Protein AF-R7SXE6-F1 (afdb_monomer)

Organism: Dichomitus squalens (strain LYAD-421) (NCBI:txid732165)

pLDDT: mean 70.59, std 9.3, range [40.88, 86.06]

Mean predicted aligned error: 13.09 Å

Secondary structure (DSSP, 8-state):
-HHHHHHHHHHHHHHHHHHHHHHHHHIIIIIS-----HHHH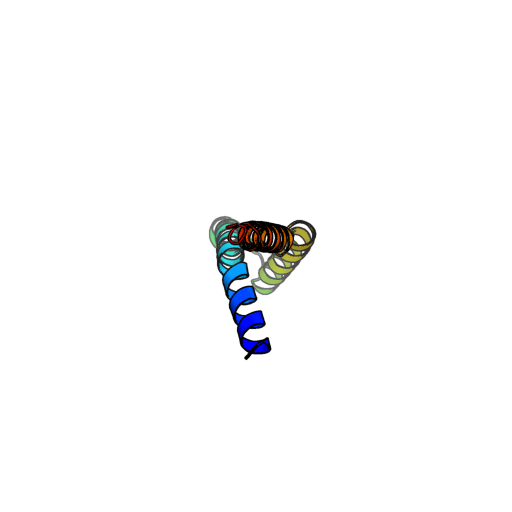HHHHHHHHHHHHTT--TTHHHHHHHHHHHHHTTSS----

Radius of gyration: 19.64 Å; Cα contacts (8 Å, |Δi|>4): 12; chains: 1; bounding box: 50×24×58 Å

Foldseek 3Di:
DVVVVVVVVLVVLCVVVVVVLVVVLCCVPPVPPPVDDPVRSVVVSVVVVVVVVVVDPSCPVVVVVVVVVVVVVPPPDPDD

InterPro domains:
  IPR008906 HAT, C-terminal dimerisation domain [PF05699] (1-48)
  IPR012337 Ribonuclease H-like superfamily [SSF53098] (1-53)

Structure (mmCIF, N/CA/C/O backbone):
data_AF-R7SXE6-F1
#
_entry.id   AF-R7SXE6-F1
#
loop_
_atom_site.group_PDB
_atom_site.id
_atom_site.type_symbol
_atom_site.label_atom_id
_atom_site.label_alt_id
_atom_site.label_comp_id
_atom_site.label_asym_id
_atom_site.label_entity_id
_atom_site.label_seq_id
_atom_site.pdbx_PDB_ins_code
_atom_site.Cartn_x
_atom_site.Cartn_y
_atom_site.Cartn_z
_atom_site.occupancy
_atom_site.B_iso_or_equiv
_atom_site.auth_seq_id
_atom_site.auth_comp_id
_atom_site.auth_asym_id
_atom_site.auth_atom_id
_atom_site.pdbx_PDB_model_num
ATOM 1 N N . LEU A 1 1 ? 4.569 -10.307 -23.581 1.00 69.50 1 LEU A N 1
ATOM 2 C CA . LEU A 1 1 ? 5.679 -9.988 -22.655 1.00 69.50 1 LEU A CA 1
ATOM 3 C C . LEU A 1 1 ? 5.482 -8.629 -21.974 1.00 69.50 1 LEU A C 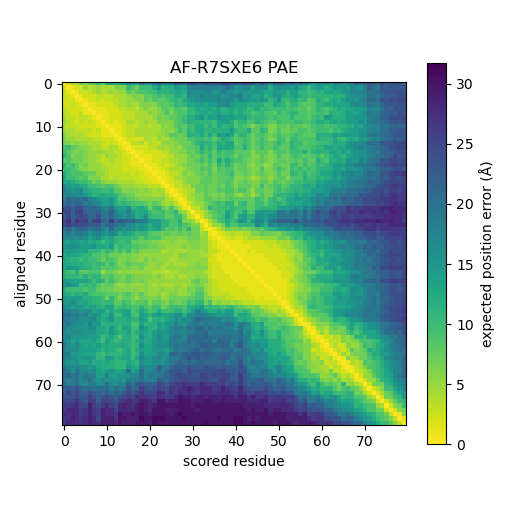1
ATOM 5 O O . LEU A 1 1 ? 5.413 -8.603 -20.759 1.00 69.50 1 LEU A O 1
ATOM 9 N N . TYR A 1 2 ? 5.261 -7.547 -22.731 1.00 76.12 2 TYR A N 1
ATOM 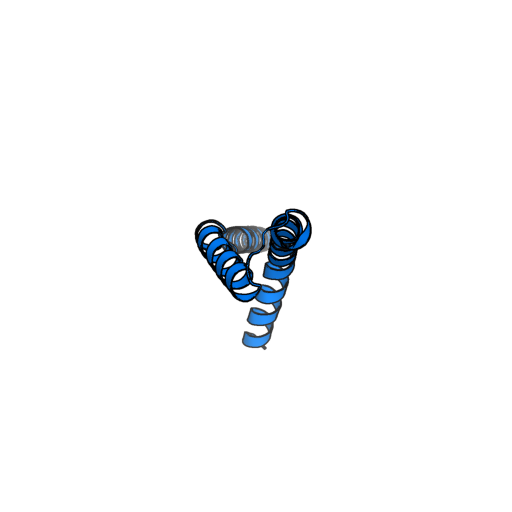10 C CA . TYR A 1 2 ? 5.082 -6.172 -22.224 1.00 76.12 2 TYR A CA 1
ATOM 11 C C . TYR A 1 2 ? 4.071 -5.986 -21.070 1.00 76.12 2 TYR A C 1
ATOM 13 O O . TYR A 1 2 ? 4.385 -5.327 -20.086 1.00 76.12 2 TYR A O 1
ATOM 21 N N . LEU A 1 3 ? 2.878 -6.592 -21.149 1.00 78.50 3 LEU A N 1
ATOM 22 C CA . LEU A 1 3 ? 1.856 -6.464 -20.094 1.00 78.50 3 LEU A CA 1
ATOM 23 C C . LEU A 1 3 ? 2.326 -7.046 -18.755 1.00 78.50 3 LEU A C 1
ATOM 25 O O . LEU A 1 3 ? 2.198 -6.405 -17.720 1.00 78.50 3 LEU A O 1
ATOM 29 N N . VAL A 1 4 ? 2.956 -8.222 -18.803 1.00 82.62 4 VAL A N 1
ATOM 30 C CA . VAL A 1 4 ? 3.521 -8.879 -17.618 1.00 82.62 4 VAL A CA 1
ATOM 31 C C . VAL A 1 4 ? 4.635 -8.022 -17.022 1.00 82.62 4 VAL A C 1
ATOM 33 O O . VAL A 1 4 ? 4.670 -7.816 -15.815 1.00 82.62 4 VAL A O 1
ATOM 36 N N . SER A 1 5 ? 5.514 -7.469 -17.862 1.00 79.88 5 SER A N 1
ATOM 37 C CA . SER A 1 5 ? 6.587 -6.574 -17.417 1.00 79.88 5 SER A CA 1
ATOM 38 C C . SER A 1 5 ? 6.043 -5.326 -16.719 1.00 79.88 5 SER A C 1
ATOM 40 O O . SER A 1 5 ? 6.565 -4.935 -15.678 1.00 79.88 5 SER A O 1
ATOM 42 N N . ARG A 1 6 ? 4.969 -4.726 -17.246 1.00 75.81 6 ARG A N 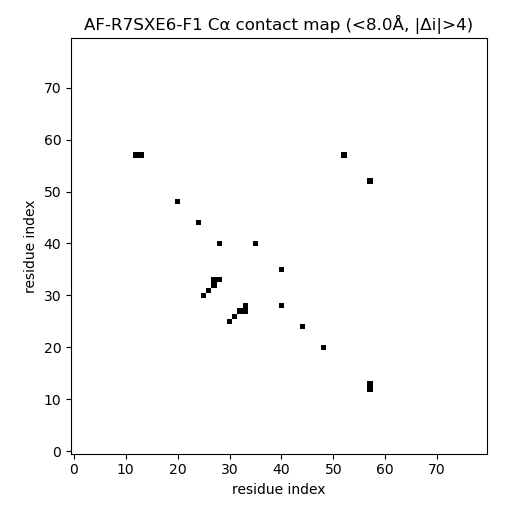1
ATOM 43 C CA . ARG A 1 6 ? 4.349 -3.532 -16.658 1.00 75.81 6 ARG A CA 1
ATOM 44 C C . ARG A 1 6 ? 3.782 -3.807 -15.268 1.00 75.81 6 ARG A C 1
ATOM 46 O O . ARG A 1 6 ? 4.023 -3.032 -14.346 1.00 75.81 6 ARG A O 1
ATOM 53 N N . ASP A 1 7 ? 3.054 -4.907 -15.118 1.00 80.38 7 ASP A N 1
ATOM 54 C CA . ASP A 1 7 ? 2.391 -5.232 -13.856 1.00 80.38 7 ASP A CA 1
ATOM 55 C C . ASP A 1 7 ? 3.410 -5.654 -12.784 1.00 80.38 7 ASP A C 1
ATOM 57 O O . ASP A 1 7 ? 3.294 -5.252 -11.627 1.00 80.38 7 ASP A O 1
ATOM 61 N N . VAL A 1 8 ? 4.460 -6.388 -13.174 1.00 83.50 8 VAL A N 1
ATOM 62 C CA . VAL A 1 8 ? 5.540 -6.807 -12.263 1.00 83.50 8 VAL A CA 1
ATOM 63 C C . VAL A 1 8 ? 6.354 -5.612 -11.763 1.00 83.50 8 VAL A C 1
ATOM 65 O O . VAL A 1 8 ? 6.605 -5.513 -10.560 1.00 83.50 8 VAL A O 1
ATOM 68 N N . LEU A 1 9 ? 6.734 -4.686 -12.650 1.00 79.19 9 LEU A N 1
ATOM 69 C CA . LEU A 1 9 ? 7.502 -3.497 -12.265 1.00 79.19 9 LEU A CA 1
ATOM 70 C C . LEU A 1 9 ? 6.679 -2.548 -11.385 1.00 79.19 9 LEU A C 1
ATOM 72 O O . LEU A 1 9 ? 7.186 -2.048 -10.381 1.00 79.19 9 LEU A O 1
ATOM 76 N N . ALA A 1 10 ? 5.396 -2.349 -11.701 1.00 76.50 10 ALA A N 1
ATOM 77 C CA . ALA A 1 10 ? 4.501 -1.545 -10.871 1.00 76.50 10 ALA A CA 1
ATOM 78 C C . ALA A 1 10 ? 4.286 -2.176 -9.482 1.00 76.50 10 ALA A C 1
ATOM 80 O O . ALA A 1 10 ? 4.323 -1.472 -8.469 1.00 76.50 10 ALA A O 1
ATOM 81 N N . ALA A 1 11 ? 4.122 -3.503 -9.413 1.00 80.38 11 ALA A N 1
ATOM 82 C CA . ALA A 1 11 ? 4.002 -4.223 -8.149 1.00 80.38 11 ALA A CA 1
ATOM 83 C C . ALA A 1 11 ? 5.272 -4.074 -7.292 1.00 80.38 11 ALA A C 1
ATOM 85 O O . ALA A 1 11 ? 5.168 -3.724 -6.113 1.00 80.38 11 ALA A O 1
ATOM 86 N N . GLN A 1 12 ? 6.462 -4.247 -7.882 1.00 78.75 12 GLN A N 1
ATOM 87 C CA . GLN A 1 12 ? 7.741 -4.056 -7.182 1.00 78.75 12 GLN A CA 1
ATOM 88 C C . GLN A 1 12 ? 7.926 -2.623 -6.679 1.00 78.75 12 GLN A C 1
ATOM 90 O O . GLN A 1 12 ? 8.265 -2.429 -5.512 1.00 78.75 12 GLN A O 1
ATOM 95 N N . ALA A 1 13 ? 7.650 -1.624 -7.521 1.00 76.44 13 ALA A N 1
ATOM 96 C CA . ALA A 1 13 ? 7.759 -0.217 -7.145 1.00 76.44 13 ALA A CA 1
ATOM 97 C C . ALA A 1 13 ? 6.821 0.156 -5.982 1.00 76.44 13 ALA A C 1
ATOM 99 O O . ALA A 1 13 ? 7.173 0.962 -5.120 1.00 76.44 13 ALA A O 1
ATOM 100 N N . SER A 1 14 ? 5.638 -0.462 -5.917 1.00 76.00 14 SER A N 1
ATOM 101 C CA . SER A 1 14 ? 4.675 -0.211 -4.840 1.00 76.00 14 SER A CA 1
ATOM 102 C C . SER A 1 14 ? 5.037 -0.872 -3.500 1.00 76.00 14 SER A C 1
ATOM 104 O O . SER A 1 14 ? 4.641 -0.362 -2.452 1.00 76.00 14 SER A O 1
ATOM 106 N N . GLY A 1 15 ? 5.824 -1.956 -3.499 1.00 78.81 15 GLY A N 1
ATOM 107 C CA . GLY A 1 15 ? 6.053 -2.797 -2.316 1.00 78.81 15 GLY A CA 1
ATOM 108 C C . GLY A 1 15 ? 6.621 -2.049 -1.104 1.00 78.81 15 GLY A C 1
ATOM 109 O O . GLY A 1 15 ? 6.046 -2.099 -0.017 1.00 78.81 15 GLY A O 1
ATOM 110 N N . VAL A 1 16 ? 7.697 -1.279 -1.293 1.00 73.75 16 VAL A N 1
ATOM 111 C CA . VAL A 1 16 ? 8.372 -0.540 -0.202 1.00 73.75 16 VAL A CA 1
ATOM 112 C C . VAL A 1 16 ? 7.475 0.558 0.385 1.00 73.75 16 VAL A C 1
ATOM 114 O O . VAL A 1 16 ? 7.463 0.806 1.596 1.00 73.75 16 VAL A O 1
ATOM 117 N N . VAL A 1 17 ? 6.688 1.223 -0.463 1.00 68.94 17 VAL A N 1
ATOM 118 C CA . VAL A 1 17 ? 5.736 2.255 -0.029 1.00 68.94 17 VAL A CA 1
ATOM 119 C C . VAL A 1 17 ? 4.585 1.612 0.745 1.00 68.94 17 VAL A C 1
ATOM 121 O O . VAL A 1 17 ? 4.206 2.118 1.805 1.00 68.94 17 VAL A O 1
ATOM 124 N N . CYS A 1 18 ? 4.078 0.470 0.274 1.00 71.94 18 CYS A N 1
ATOM 125 C CA . CYS A 1 18 ? 3.066 -0.318 0.970 1.00 71.94 18 CYS A CA 1
ATOM 126 C C . CYS A 1 18 ? 3.551 -0.765 2.357 1.00 71.94 18 CYS A C 1
ATOM 128 O O . CYS A 1 18 ? 2.852 -0.518 3.340 1.00 71.94 18 CYS A O 1
ATOM 130 N N . GLU A 1 19 ? 4.757 -1.324 2.484 1.00 78.31 19 GLU A N 1
ATOM 131 C CA . GLU A 1 19 ? 5.329 -1.728 3.779 1.00 78.31 19 GLU A CA 1
ATOM 132 C C . GLU A 1 19 ? 5.457 -0.558 4.762 1.00 78.31 19 GLU A C 1
ATOM 134 O O . GLU A 1 19 ? 5.116 -0.687 5.945 1.00 78.31 19 GLU A O 1
ATOM 139 N N . ARG A 1 20 ? 5.890 0.615 4.281 1.00 76.31 20 ARG A N 1
ATOM 140 C CA . ARG A 1 20 ? 5.972 1.836 5.096 1.00 76.31 20 ARG A CA 1
ATOM 141 C C . ARG A 1 20 ? 4.590 2.296 5.565 1.00 76.31 20 ARG A C 1
ATOM 143 O O . ARG A 1 20 ? 4.431 2.694 6.723 1.00 76.31 20 ARG A O 1
ATOM 150 N N . VAL A 1 21 ? 3.585 2.241 4.689 1.00 69.81 21 VAL A N 1
ATOM 151 C CA . VAL A 1 21 ? 2.197 2.587 5.029 1.00 69.81 21 VAL A CA 1
ATOM 152 C C . VAL A 1 21 ? 1.640 1.608 6.063 1.00 69.81 21 VAL A C 1
ATOM 154 O O . VAL A 1 21 ? 1.163 2.072 7.102 1.00 69.81 21 VAL A O 1
ATOM 157 N N . PHE A 1 22 ? 1.772 0.296 5.848 1.00 71.06 22 PHE A N 1
ATOM 158 C CA . PHE A 1 22 ? 1.311 -0.741 6.781 1.00 71.06 22 PHE A CA 1
ATOM 159 C C . PHE A 1 22 ? 2.005 -0.653 8.144 1.00 71.06 22 PHE A C 1
ATOM 161 O O . PHE A 1 22 ? 1.340 -0.690 9.180 1.00 71.06 22 PHE A O 1
ATOM 168 N N . SER A 1 23 ? 3.319 -0.424 8.162 1.00 74.19 23 SER A N 1
ATOM 169 C CA . SER A 1 23 ? 4.076 -0.230 9.405 1.00 74.19 23 SER A CA 1
ATOM 170 C C . SER A 1 23 ? 3.597 0.998 10.185 1.00 74.19 23 SER A C 1
ATOM 172 O O . SER A 1 23 ? 3.470 0.936 11.406 1.00 74.19 23 SER A O 1
ATOM 174 N N . SER A 1 24 ? 3.254 2.099 9.500 1.00 73.19 24 SER A N 1
ATOM 175 C CA . SER A 1 24 ? 2.687 3.294 10.155 1.00 73.19 24 SER A CA 1
ATOM 176 C C . SER A 1 24 ? 1.307 3.044 10.772 1.00 73.19 24 SER A C 1
ATOM 178 O O . SER A 1 24 ? 0.912 3.714 11.727 1.00 73.19 24 SER A O 1
ATOM 180 N N . SER A 1 25 ? 0.557 2.096 10.211 1.00 69.56 25 SER A N 1
ATOM 181 C CA . SER A 1 25 ? -0.803 1.781 10.641 1.00 69.56 25 SER A CA 1
ATOM 182 C C . SER A 1 25 ? -0.822 0.863 11.858 1.00 69.56 25 SER A C 1
ATOM 184 O O . SER A 1 25 ? -1.756 0.944 12.649 1.00 69.56 25 SER A O 1
ATOM 186 N N . LYS A 1 26 ? 0.246 0.088 12.090 1.00 71.88 26 LYS A N 1
ATOM 187 C CA . LYS A 1 26 ? 0.409 -0.772 13.274 1.00 71.88 26 LYS A CA 1
ATOM 188 C C . LYS A 1 26 ? 0.190 -0.023 14.595 1.00 71.88 26 LYS A C 1
ATOM 190 O O . LYS A 1 26 ? -0.485 -0.528 15.490 1.00 71.88 26 LYS A O 1
ATOM 195 N N . GLU A 1 27 ? 0.718 1.197 14.695 1.00 67.94 27 GLU A N 1
ATOM 196 C CA . GLU A 1 27 ? 0.592 2.066 15.874 1.00 67.94 27 GLU A CA 1
ATOM 197 C C . GLU A 1 27 ? -0.862 2.496 16.146 1.00 67.94 27 GLU A C 1
ATOM 199 O O . GLU A 1 27 ? -1.291 2.584 17.296 1.00 67.94 27 GLU A O 1
ATOM 204 N N . THR A 1 28 ? -1.635 2.748 15.086 1.00 65.50 28 THR A N 1
ATOM 205 C CA . THR A 1 28 ? -3.035 3.205 15.180 1.00 65.50 28 THR A CA 1
ATOM 206 C C . THR A 1 28 ? -4.039 2.055 15.280 1.00 65.50 28 THR A C 1
ATOM 208 O O . THR A 1 28 ? -5.139 2.266 15.789 1.00 65.50 28 THR A O 1
ATOM 211 N N . ASP A 1 29 ? -3.645 0.863 14.828 1.00 64.25 29 ASP A N 1
ATOM 212 C CA . ASP A 1 29 ? -4.443 -0.367 14.821 1.00 64.25 29 ASP A CA 1
ATOM 213 C C . ASP A 1 29 ? -4.371 -1.135 16.148 1.00 64.25 29 ASP A C 1
ATOM 215 O O . ASP A 1 29 ? -5.395 -1.503 16.715 1.00 64.25 29 ASP A O 1
ATOM 219 N N . THR A 1 30 ? -3.160 -1.340 16.683 1.00 63.03 30 THR A N 1
ATOM 220 C CA . THR A 1 30 ? -2.949 -2.254 17.824 1.00 63.03 30 THR A CA 1
ATOM 221 C C . THR A 1 30 ? -2.452 -1.576 19.099 1.00 63.03 30 THR A C 1
ATOM 223 O O . THR A 1 30 ? -2.860 -1.966 20.193 1.00 63.03 30 THR A O 1
ATOM 226 N N . LEU A 1 31 ? -1.573 -0.572 18.990 1.00 60.81 31 LEU A N 1
ATOM 227 C CA . LEU A 1 31 ? -0.857 -0.011 20.147 1.00 60.81 31 LEU A CA 1
ATOM 228 C C . LEU A 1 31 ? -1.659 1.056 20.892 1.00 60.81 31 LEU A C 1
ATOM 230 O O . LEU A 1 31 ? -1.716 1.054 22.124 1.00 60.81 31 LEU A O 1
ATOM 234 N N . ARG A 1 32 ? -2.343 1.941 20.167 1.00 62.56 32 ARG A N 1
ATOM 235 C CA . ARG A 1 32 ? -3.337 2.833 20.768 1.00 62.56 32 ARG A CA 1
ATOM 236 C C . ARG A 1 32 ? -4.671 2.111 20.713 1.00 62.56 32 ARG A C 1
ATOM 238 O O . ARG A 1 32 ? -5.085 1.722 19.633 1.00 62.56 32 ARG A O 1
ATOM 245 N N . ARG A 1 33 ? -5.329 1.919 21.863 1.00 57.97 33 ARG A N 1
ATOM 246 C CA . ARG A 1 33 ? -6.663 1.299 22.036 1.00 57.97 33 ARG A CA 1
ATOM 247 C C . ARG A 1 33 ? -7.781 2.053 21.290 1.00 57.97 33 ARG A C 1
ATOM 249 O O . ARG A 1 33 ? -8.753 2.512 21.892 1.00 57.97 33 ARG A O 1
ATOM 256 N N . SER A 1 34 ? -7.667 2.180 19.981 1.00 64.44 34 SER A N 1
ATOM 257 C CA . SER A 1 34 ? -8.732 2.582 19.091 1.00 64.44 34 SER A CA 1
ATOM 258 C C . SER A 1 34 ? -9.737 1.438 19.141 1.00 64.44 34 SER A C 1
ATOM 260 O O . SER A 1 34 ? -9.518 0.395 18.541 1.00 64.44 34 SER A O 1
ATOM 262 N N . ARG A 1 35 ? -10.843 1.571 19.879 1.00 70.31 35 ARG A N 1
ATOM 263 C CA . ARG A 1 35 ? -11.976 0.623 19.796 1.00 70.31 35 ARG A CA 1
ATOM 264 C C . ARG A 1 35 ? -12.706 0.759 18.448 1.00 70.31 35 ARG A C 1
ATOM 266 O O . ARG A 1 35 ? -13.931 0.764 18.394 1.00 70.31 35 ARG A O 1
ATOM 273 N N . LEU A 1 36 ? -11.954 0.967 17.371 1.00 75.12 36 LEU A N 1
ATOM 274 C CA . LEU A 1 36 ? -12.462 1.061 16.020 1.00 75.12 36 LEU A CA 1
ATOM 275 C C . LEU A 1 36 ? -12.756 -0.356 15.552 1.00 75.12 36 LEU A C 1
ATOM 277 O O . LEU A 1 36 ? -11.933 -1.258 15.685 1.00 75.12 36 LEU A O 1
ATOM 281 N N . HIS A 1 37 ? -13.956 -0.547 15.020 1.00 82.50 37 HIS A N 1
ATOM 282 C CA . HIS A 1 37 ? -14.309 -1.801 14.381 1.00 82.50 37 HIS A CA 1
ATOM 283 C C . HIS A 1 37 ? -13.347 -2.055 13.203 1.00 82.50 37 HIS A C 1
ATOM 285 O O . HIS A 1 37 ? -13.065 -1.098 12.473 1.00 82.50 37 HIS A O 1
ATOM 291 N N . PRO A 1 38 ? -12.881 -3.296 12.963 1.00 79.38 38 PRO A N 1
ATOM 292 C CA . PRO A 1 38 ? -11.909 -3.599 11.906 1.00 79.38 38 PRO A CA 1
ATOM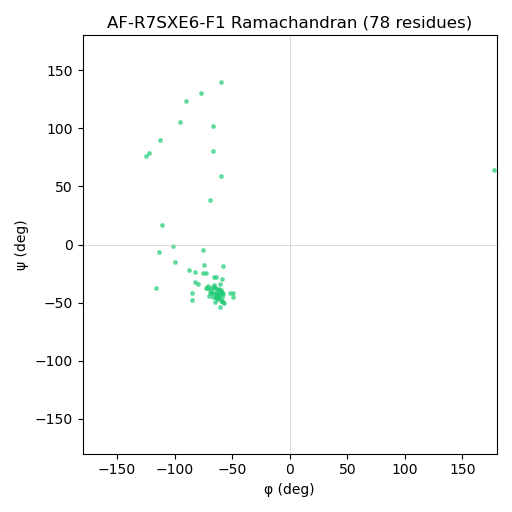 293 C C . PRO A 1 38 ? -12.288 -3.016 10.538 1.00 79.38 38 PRO A C 1
ATOM 295 O O . PRO A 1 38 ? -11.467 -2.391 9.879 1.00 79.38 38 PRO A O 1
ATOM 298 N N . VAL A 1 39 ? -13.572 -3.101 10.176 1.00 84.19 39 VAL A N 1
ATOM 299 C CA . VAL A 1 39 ? -14.113 -2.545 8.919 1.00 84.19 39 VAL A CA 1
ATOM 300 C C . VAL A 1 39 ? -13.948 -1.022 8.829 1.00 84.19 39 VAL A C 1
ATOM 302 O O . VAL A 1 39 ? -13.643 -0.483 7.769 1.00 84.19 39 VAL A O 1
ATOM 305 N N . LEU A 1 40 ? -14.139 -0.307 9.942 1.00 84.06 40 LEU A N 1
ATOM 306 C CA . LEU A 1 40 ? -13.975 1.146 9.975 1.00 84.06 40 LEU A CA 1
ATOM 307 C C . LEU A 1 40 ? -12.495 1.529 9.900 1.00 84.06 40 LEU A C 1
ATOM 309 O O . LEU A 1 40 ? -12.144 2.498 9.232 1.00 84.06 40 LEU A O 1
ATOM 313 N N . MET A 1 41 ? -11.624 0.758 10.550 1.00 83.75 41 MET A N 1
ATOM 314 C CA . MET A 1 41 ? -10.181 0.961 10.465 1.00 83.75 41 MET A CA 1
ATOM 315 C C . MET A 1 41 ? -9.668 0.738 9.037 1.00 83.75 41 MET A C 1
ATOM 317 O O . MET A 1 41 ? -8.920 1.567 8.521 1.00 83.75 41 MET A O 1
ATOM 321 N N . GLU A 1 42 ? -10.126 -0.316 8.365 1.00 81.50 42 GLU A N 1
ATOM 322 C CA . GLU A 1 42 ? -9.799 -0.595 6.966 1.00 81.50 42 GLU A CA 1
ATOM 323 C C . GLU A 1 42 ? -10.242 0.550 6.043 1.00 81.50 42 GLU A C 1
ATOM 325 O O . GLU A 1 42 ? -9.427 1.091 5.291 1.00 81.50 42 GLU A O 1
ATOM 330 N N . ALA A 1 43 ? -11.490 1.012 6.177 1.00 86.06 43 ALA A N 1
ATOM 331 C CA . ALA A 1 43 ? -11.999 2.151 5.414 1.00 86.06 43 ALA A CA 1
ATOM 332 C C . ALA A 1 43 ? -11.175 3.432 5.649 1.00 86.06 43 ALA A C 1
ATOM 334 O O . ALA A 1 43 ? -10.866 4.160 4.701 1.00 86.06 43 ALA A O 1
ATOM 335 N N . LEU A 1 44 ? -10.764 3.695 6.895 1.00 84.81 44 LEU A N 1
ATOM 336 C CA . LEU A 1 44 ? -9.920 4.842 7.239 1.00 84.81 44 LEU A CA 1
ATOM 337 C C . LEU A 1 44 ? -8.502 4.721 6.670 1.00 84.81 44 LEU A C 1
ATOM 339 O O . LEU A 1 44 ? -7.940 5.727 6.233 1.00 84.81 44 LEU A O 1
ATOM 343 N N . GLN A 1 45 ? -7.918 3.521 6.636 1.00 82.12 45 GLN A N 1
ATOM 344 C CA . GLN A 1 45 ? -6.607 3.313 6.014 1.00 82.12 45 GLN A CA 1
ATOM 345 C C . GLN A 1 45 ? -6.663 3.474 4.492 1.00 82.12 45 GLN A C 1
ATOM 347 O O . GLN A 1 45 ? -5.765 4.105 3.932 1.00 82.12 45 GLN A O 1
ATOM 352 N N . ILE A 1 46 ? -7.729 3.006 3.832 1.00 82.12 46 ILE A N 1
ATOM 353 C CA . ILE A 1 46 ? -7.960 3.240 2.396 1.00 82.12 46 ILE A CA 1
ATOM 354 C C . ILE A 1 46 ? -8.119 4.741 2.118 1.00 82.12 46 ILE A C 1
ATOM 356 O O . ILE A 1 46 ? -7.501 5.268 1.192 1.00 82.12 46 ILE A O 1
ATOM 360 N N . LEU A 1 47 ? -8.895 5.454 2.941 1.00 84.25 47 LEU A N 1
ATOM 361 C CA . LEU A 1 47 ? -9.097 6.897 2.794 1.00 84.25 47 LEU A CA 1
ATOM 362 C C . LEU A 1 47 ? -7.791 7.682 2.998 1.00 84.25 47 LEU A C 1
ATOM 364 O O . LEU A 1 47 ? -7.444 8.536 2.183 1.00 84.25 47 LEU A O 1
ATOM 368 N N . LYS A 1 48 ? -7.020 7.349 4.041 1.00 82.06 48 LYS A N 1
ATOM 369 C CA . LYS A 1 48 ? -5.679 7.905 4.288 1.00 82.06 48 LYS A CA 1
ATOM 370 C C . LYS A 1 48 ? -4.738 7.636 3.115 1.00 82.06 48 LYS A C 1
ATOM 372 O O . LYS A 1 48 ? -3.963 8.519 2.751 1.00 82.06 48 LYS A O 1
ATOM 377 N N . PHE A 1 49 ? -4.776 6.429 2.551 1.00 77.00 49 PHE A N 1
ATOM 378 C CA . PHE A 1 49 ? -3.954 6.076 1.400 1.00 77.00 49 PHE A CA 1
ATOM 379 C C . PHE A 1 49 ? -4.331 6.907 0.175 1.00 77.00 49 PHE A C 1
ATOM 381 O O . PHE A 1 49 ? -3.434 7.472 -0.435 1.00 77.00 49 PHE A O 1
ATOM 388 N N . ARG A 1 50 ? -5.623 7.079 -0.128 1.00 78.25 50 ARG A N 1
ATOM 389 C CA . ARG A 1 50 ? -6.080 7.906 -1.258 1.00 78.25 50 ARG A CA 1
ATOM 390 C C . ARG A 1 50 ? -5.602 9.354 -1.171 1.00 78.25 50 ARG A C 1
ATOM 392 O O . ARG A 1 50 ? -4.967 9.830 -2.105 1.00 78.25 50 ARG A O 1
ATOM 399 N N . TYR A 1 51 ? -5.779 10.002 -0.020 1.00 79.25 51 TYR A N 1
ATOM 400 C CA . TYR A 1 51 ? -5.268 11.364 0.192 1.00 79.25 51 TYR A CA 1
ATOM 401 C C . TYR A 1 51 ? -3.740 11.464 0.136 1.00 79.25 51 TYR A C 1
ATOM 403 O O . TYR A 1 51 ? -3.187 12.519 -0.169 1.00 79.25 51 TYR A O 1
ATOM 411 N N . ARG A 1 52 ? -3.024 10.384 0.472 1.00 73.00 52 ARG A N 1
ATOM 412 C CA . ARG A 1 52 ? -1.568 10.337 0.312 1.00 73.00 52 ARG A CA 1
ATOM 413 C C . ARG A 1 52 ? -1.154 10.044 -1.117 1.00 73.00 52 ARG A C 1
ATOM 415 O O . ARG A 1 52 ? -0.135 10.575 -1.516 1.00 73.00 52 ARG A O 1
ATOM 422 N N . GLN A 1 53 ? -1.899 9.239 -1.862 1.00 68.50 53 GLN A N 1
ATOM 423 C CA . GLN A 1 53 ? -1.613 8.920 -3.257 1.00 68.50 53 GLN A CA 1
ATOM 424 C C . GLN A 1 53 ? -1.753 10.158 -4.145 1.00 68.50 53 GLN A C 1
ATOM 426 O O . GLN A 1 53 ? -0.899 10.381 -4.987 1.00 68.50 53 GLN A O 1
ATOM 431 N N . GLU A 1 54 ? -2.721 11.034 -3.860 1.00 62.12 54 GLU A N 1
ATOM 432 C CA . GLU A 1 54 ? -2.800 12.381 -4.459 1.00 62.12 54 GLU A CA 1
ATOM 433 C C . GLU A 1 54 ? -1.546 13.241 -4.199 1.00 62.12 54 GLU A C 1
ATOM 435 O O . GLU A 1 54 ? -1.325 14.234 -4.882 1.00 62.12 54 GLU A O 1
ATOM 440 N N . ARG A 1 55 ? -0.723 12.877 -3.205 1.00 60.84 55 ARG A N 1
ATOM 441 C CA . ARG A 1 55 ? 0.531 13.556 -2.837 1.00 60.84 55 ARG A CA 1
ATOM 442 C C . ARG A 1 55 ? 1.790 12.718 -3.088 1.00 60.84 55 ARG A C 1
ATOM 444 O O . ARG A 1 55 ? 2.889 13.205 -2.836 1.00 60.84 55 ARG A O 1
ATOM 451 N N . LEU A 1 56 ? 1.642 11.456 -3.480 1.00 61.34 56 LEU A N 1
ATOM 452 C CA . LEU A 1 56 ? 2.726 10.512 -3.723 1.00 61.34 56 LEU A CA 1
ATOM 453 C C . LEU A 1 56 ? 2.720 10.245 -5.220 1.00 61.34 56 LEU A C 1
ATOM 455 O O . LEU A 1 56 ? 2.050 9.321 -5.683 1.00 61.34 56 LEU A O 1
ATOM 459 N N . ASP A 1 57 ? 3.479 11.049 -5.961 1.00 64.00 57 ASP A N 1
ATOM 460 C CA . ASP A 1 57 ? 3.787 10.775 -7.361 1.00 64.00 57 ASP A CA 1
ATOM 461 C C . ASP A 1 57 ? 4.672 9.527 -7.442 1.00 64.00 57 ASP A C 1
ATOM 463 O O . ASP A 1 57 ? 5.893 9.595 -7.565 1.00 64.00 57 ASP A O 1
ATOM 467 N N . LEU A 1 58 ? 4.037 8.355 -7.350 1.00 61.25 58 LEU A N 1
ATOM 468 C CA . LEU A 1 58 ? 4.694 7.046 -7.382 1.00 61.25 58 LEU A CA 1
ATOM 469 C C . LEU A 1 58 ? 5.483 6.846 -8.684 1.00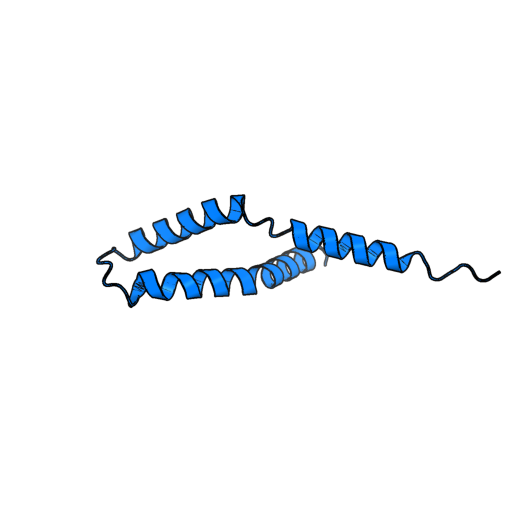 61.25 58 LEU A C 1
ATOM 471 O O . LEU A 1 58 ? 6.481 6.137 -8.706 1.00 61.25 58 LEU A O 1
ATOM 475 N N . PHE A 1 59 ? 5.016 7.480 -9.759 1.00 63.22 59 PHE A N 1
ATOM 476 C CA . PHE A 1 59 ? 5.623 7.430 -11.082 1.00 63.22 59 PHE A CA 1
ATOM 477 C C . PHE A 1 59 ? 6.485 8.650 -11.393 1.00 63.22 59 PHE A C 1
ATOM 479 O O . PHE A 1 59 ? 7.268 8.567 -12.326 1.00 63.22 59 PHE A O 1
ATOM 486 N N . GLY A 1 60 ? 6.380 9.746 -10.631 1.00 65.19 60 GLY A N 1
ATOM 487 C CA . GLY A 1 60 ? 7.182 10.948 -10.869 1.00 65.19 60 GLY A CA 1
ATOM 488 C C . GLY A 1 60 ? 8.672 10.644 -10.751 1.00 65.19 60 GLY A C 1
ATOM 489 O O . GLY A 1 60 ? 9.403 10.834 -11.712 1.00 65.19 60 GLY A O 1
ATOM 490 N N . ASP A 1 61 ? 9.076 10.053 -9.622 1.00 63.66 61 ASP A N 1
ATOM 491 C CA . ASP A 1 61 ? 10.467 9.654 -9.347 1.00 63.66 61 ASP A CA 1
ATOM 492 C C . ASP A 1 61 ? 10.983 8.579 -10.325 1.00 63.66 61 ASP A C 1
ATOM 494 O O . ASP A 1 61 ? 12.125 8.615 -10.782 1.00 63.66 61 ASP A O 1
ATOM 498 N N . ILE A 1 62 ? 10.118 7.630 -10.696 1.00 62.00 62 ILE A N 1
ATOM 499 C CA . ILE A 1 62 ? 10.460 6.543 -11.624 1.00 62.00 62 ILE A CA 1
ATOM 500 C C . ILE A 1 62 ? 10.655 7.083 -13.042 1.00 62.00 62 ILE A C 1
ATOM 502 O O . ILE A 1 62 ? 11.617 6.701 -13.701 1.00 62.00 62 ILE A O 1
ATOM 506 N N . VAL A 1 63 ? 9.766 7.965 -13.510 1.00 66.00 63 VAL A N 1
ATOM 507 C CA . VAL A 1 63 ? 9.869 8.586 -14.837 1.00 66.00 63 VAL A CA 1
ATOM 508 C C . VAL A 1 63 ? 11.123 9.447 -14.921 1.00 66.00 63 VAL A C 1
ATOM 510 O O . VAL A 1 63 ? 11.876 9.274 -15.873 1.00 66.00 63 VAL A O 1
ATOM 513 N N . THR A 1 64 ? 11.420 10.268 -13.907 1.00 64.38 64 THR A N 1
ATOM 514 C CA . THR A 1 64 ? 12.658 11.067 -13.891 1.00 64.38 64 THR A CA 1
ATOM 515 C C . THR A 1 64 ? 13.9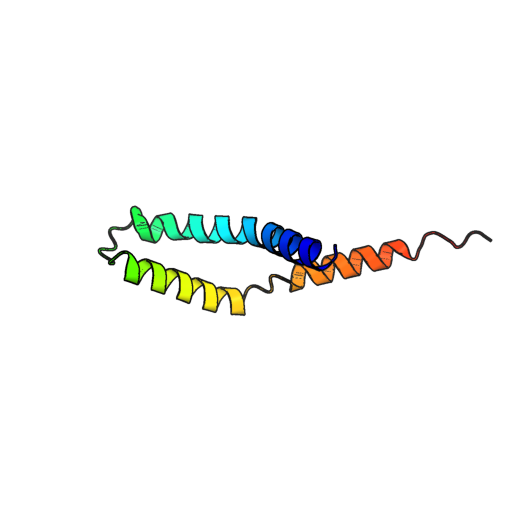16 10.205 -13.957 1.00 64.38 64 THR A C 1
ATOM 517 O O . THR A 1 64 ? 14.848 10.542 -14.678 1.00 64.38 64 THR A O 1
ATOM 520 N N . ARG A 1 65 ? 13.937 9.055 -13.269 1.00 62.53 65 ARG A N 1
ATOM 521 C CA . ARG A 1 65 ? 15.081 8.129 -13.323 1.00 62.53 65 ARG A CA 1
ATOM 522 C C . ARG A 1 65 ? 15.207 7.414 -14.663 1.00 62.53 65 ARG A C 1
ATOM 524 O O . ARG A 1 65 ? 16.317 7.132 -15.093 1.00 62.53 65 ARG A O 1
ATOM 531 N N . VAL A 1 66 ? 14.089 7.077 -15.304 1.00 65.69 66 VAL A N 1
ATOM 532 C CA . VAL A 1 66 ? 14.106 6.482 -16.648 1.00 65.69 66 VAL A CA 1
ATOM 533 C C . VAL A 1 66 ? 14.600 7.502 -17.672 1.00 65.69 66 VAL A C 1
ATOM 535 O O . VAL A 1 66 ? 15.414 7.138 -18.511 1.00 65.69 66 VAL A O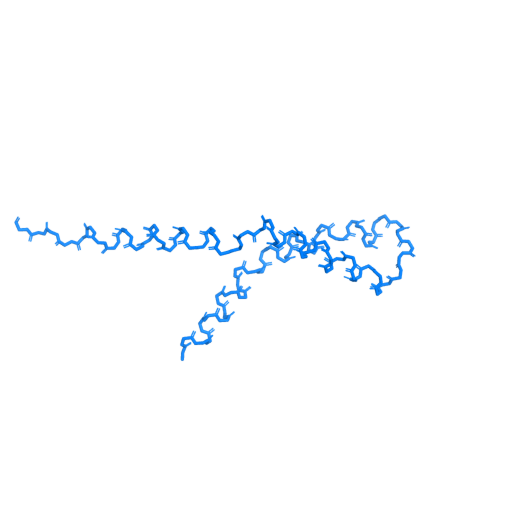 1
ATOM 538 N N . GLU A 1 67 ? 14.167 8.763 -17.575 1.00 67.38 67 GLU A N 1
ATOM 539 C CA . GLU A 1 67 ? 14.653 9.845 -18.439 1.00 67.38 67 GLU A CA 1
ATOM 540 C C . GLU A 1 67 ? 16.163 10.077 -18.273 1.00 67.38 67 GLU A C 1
ATOM 542 O O . GLU A 1 67 ? 16.871 10.137 -19.274 1.00 67.38 67 GLU A O 1
ATOM 547 N N . GLU A 1 68 ? 16.674 10.114 -17.038 1.00 67.25 68 GLU A N 1
ATOM 548 C CA . GLU A 1 68 ? 18.112 10.244 -16.744 1.00 67.25 68 GLU A CA 1
ATOM 549 C C . GLU A 1 68 ? 18.933 9.095 -17.360 1.00 67.25 68 GLU A C 1
ATOM 551 O O . GLU A 1 68 ? 19.914 9.343 -18.055 1.00 67.25 68 GLU A O 1
ATOM 556 N N . LEU A 1 69 ? 18.469 7.847 -17.222 1.00 64.56 69 LEU A N 1
ATOM 557 C CA . LEU A 1 69 ? 19.128 6.677 -17.818 1.00 64.56 69 LEU A CA 1
ATOM 558 C C . LEU A 1 69 ? 19.105 6.693 -19.356 1.00 64.56 69 LEU A C 1
ATOM 560 O O . LEU A 1 69 ? 20.063 6.256 -19.982 1.00 64.56 69 LEU A O 1
ATOM 564 N N . THR A 1 70 ? 18.043 7.213 -19.981 1.00 66.75 70 THR A N 1
ATOM 565 C CA . THR A 1 70 ? 17.971 7.318 -21.451 1.00 66.75 70 THR A CA 1
ATOM 566 C C . THR A 1 70 ? 18.847 8.422 -22.046 1.00 66.75 70 THR A C 1
ATOM 568 O O . THR A 1 70 ? 19.098 8.399 -23.250 1.00 66.75 70 THR A O 1
ATOM 571 N N . LEU A 1 71 ? 19.295 9.391 -21.239 1.00 61.31 71 LEU A N 1
ATOM 572 C CA . LEU A 1 71 ? 20.210 10.446 -21.685 1.00 61.31 71 LEU A CA 1
ATOM 573 C C . LEU A 1 71 ? 21.671 9.973 -21.684 1.00 61.31 71 LEU A C 1
ATOM 575 O O . LEU A 1 71 ? 22.424 10.370 -22.570 1.00 61.31 71 LEU A O 1
ATOM 579 N N . ASP A 1 72 ? 22.043 9.083 -20.761 1.00 60.06 72 ASP A N 1
ATOM 580 C CA . ASP A 1 72 ? 23.400 8.523 -20.673 1.00 60.06 72 ASP A CA 1
ATOM 581 C C . ASP A 1 72 ? 23.707 7.504 -21.794 1.00 60.06 72 ASP A C 1
ATOM 583 O O . ASP A 1 72 ? 24.861 7.342 -22.192 1.00 60.06 72 ASP A O 1
ATOM 587 N N . ASP A 1 73 ? 22.683 6.862 -22.370 1.00 59.41 73 ASP A N 1
ATOM 588 C CA . ASP A 1 73 ? 22.827 5.892 -23.471 1.00 59.41 73 ASP A CA 1
ATOM 589 C C . ASP A 1 73 ? 23.121 6.543 -24.847 1.00 59.41 73 ASP A C 1
ATOM 591 O O . ASP A 1 73 ? 23.351 5.833 -25.828 1.00 59.41 73 ASP A O 1
ATOM 595 N N . LEU A 1 74 ? 23.120 7.880 -24.953 1.00 59.34 74 LEU A N 1
ATOM 596 C CA . LEU A 1 74 ? 23.373 8.610 -26.208 1.00 59.34 74 LEU A CA 1
ATOM 597 C C . LEU A 1 74 ? 24.790 9.195 -26.343 1.00 59.34 74 LEU A C 1
ATOM 599 O O . LEU A 1 74 ? 25.083 9.763 -27.394 1.00 59.34 74 LEU A O 1
ATOM 603 N N . ASP A 1 75 ? 25.673 9.036 -25.349 1.00 58.88 75 ASP A N 1
ATOM 604 C CA . ASP A 1 75 ? 27.014 9.659 -25.360 1.00 58.88 75 ASP A CA 1
ATOM 605 C C . ASP A 1 75 ? 28.185 8.671 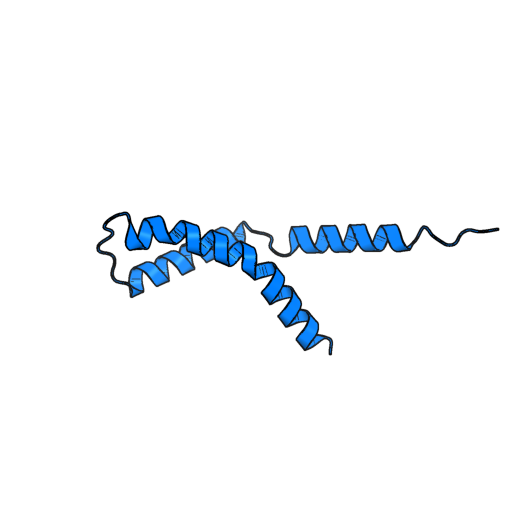-25.525 1.00 58.88 75 ASP A C 1
ATOM 607 O O . ASP A 1 75 ? 29.348 9.009 -25.308 1.00 58.88 75 ASP A O 1
ATOM 611 N N . THR A 1 76 ? 27.913 7.443 -25.974 1.00 59.72 76 THR A N 1
ATOM 612 C CA . THR A 1 76 ? 28.966 6.502 -26.394 1.00 59.72 76 THR A CA 1
ATOM 613 C C . THR A 1 76 ? 28.727 6.086 -27.838 1.00 59.72 76 THR A C 1
ATOM 615 O O . THR A 1 76 ? 28.134 5.046 -28.063 1.00 59.72 76 THR A O 1
ATOM 618 N N . ASP A 1 77 ? 29.090 6.951 -28.792 1.00 54.78 77 ASP A N 1
ATOM 619 C CA . ASP A 1 77 ? 29.537 6.601 -30.157 1.00 54.78 77 ASP A CA 1
ATOM 620 C C . ASP A 1 77 ? 29.793 7.887 -30.977 1.00 54.78 77 ASP A C 1
ATOM 622 O O . ASP A 1 77 ? 29.145 8.168 -31.985 1.00 54.78 77 ASP A O 1
ATOM 626 N N . VAL A 1 78 ? 30.773 8.696 -30.561 1.00 54.56 78 VAL A N 1
ATOM 627 C CA . VAL A 1 78 ? 31.489 9.578 -31.500 1.00 54.56 78 VAL A CA 1
ATOM 628 C C . VAL A 1 78 ? 32.978 9.281 -31.377 1.00 54.56 78 VAL A C 1
ATOM 630 O O . VAL A 1 78 ? 33.741 10.018 -30.760 1.00 54.56 78 VAL A O 1
ATOM 633 N N . GLU A 1 79 ? 33.384 8.155 -31.960 1.00 54.19 79 GLU A N 1
ATOM 634 C CA . GLU A 1 79 ? 34.752 7.974 -32.435 1.00 54.19 79 GLU A CA 1
ATOM 635 C C . GLU A 1 79 ? 34.773 8.329 -33.929 1.00 54.19 79 GLU A C 1
ATOM 637 O O . GLU A 1 79 ? 34.250 7.601 -34.776 1.00 54.19 79 GLU A O 1
ATOM 642 N N . THR A 1 80 ? 35.326 9.496 -34.262 1.00 40.88 80 THR A N 1
ATOM 643 C CA . THR A 1 80 ? 36.056 9.733 -35.519 1.00 40.88 80 THR A CA 1
ATOM 644 C C . THR A 1 80 ? 37.007 10.909 -35.369 1.00 40.88 80 THR A C 1
ATOM 646 O O . THR A 1 80 ? 36.592 11.940 -34.795 1.00 40.88 80 THR A O 1
#

Solvent-accessible surface area (backbone atoms only — not comparable to full-atom values): 4857 Å² total; per-residue (Å²): 109,70,70,61,53,52,54,53,52,52,51,59,70,43,46,67,56,49,53,54,52,55,60,62,42,46,52,61,63,69,72,42,87,53,90,60,53,69,70,58,49,50,53,50,52,54,52,55,46,52,66,42,49,82,71,46,64,79,55,54,64,53,50,54,53,51,53,54,56,61,58,63,72,71,75,80,81,83,87,129

Sequence (80 aa):
LYLVSRDVLAAQASGVVCERVFSSSKETDTLRRSRLHPVLMEALQILKFRYRQERLDLFGDIVTRVEELTLDDLDTDVET